Protein AF-A0A0D3D6N0-F1 (afdb_monomer_lite)

Structure (mmCIF, N/CA/C/O backbone):
data_AF-A0A0D3D6N0-F1
#
_entry.id   AF-A0A0D3D6N0-F1
#
loop_
_atom_site.group_PDB
_atom_site.id
_atom_site.type_symbol
_atom_site.label_atom_id
_atom_site.label_alt_id
_atom_site.label_comp_id
_atom_site.label_asym_id
_atom_site.label_entity_id
_atom_site.label_seq_id
_atom_site.pdbx_PDB_ins_code
_atom_site.Cartn_x
_atom_site.Cartn_y
_atom_site.Cartn_z
_atom_site.occupancy
_atom_site.B_iso_or_equiv
_atom_site.auth_seq_id
_atom_site.auth_comp_id
_atom_site.auth_asym_id
_atom_site.auth_atom_id
_atom_site.pdbx_PDB_model_num
ATOM 1 N N . MET A 1 1 ? -21.886 -44.287 -22.406 1.00 48.34 1 MET A N 1
ATOM 2 C CA . MET A 1 1 ? -21.316 -42.945 -22.685 1.00 48.34 1 MET A CA 1
ATOM 3 C C . MET A 1 1 ? -19.976 -42.848 -21.966 1.00 48.34 1 MET A C 1
ATOM 5 O O . MET A 1 1 ? -19.917 -43.275 -20.820 1.00 48.34 1 MET A O 1
ATOM 9 N N . LYS A 1 2 ? -18.895 -42.389 -22.615 1.00 48.69 2 LYS A N 1
ATOM 10 C CA . LYS A 1 2 ? -17.582 -42.243 -21.954 1.00 48.69 2 LYS A CA 1
ATOM 11 C C . LYS A 1 2 ? -17.572 -40.963 -21.118 1.00 48.69 2 LYS A C 1
ATOM 13 O O . LYS A 1 2 ? -17.776 -39.890 -21.675 1.00 48.69 2 LYS A O 1
ATOM 18 N N . ALA A 1 3 ? -17.298 -41.074 -19.821 1.00 57.59 3 ALA A N 1
ATOM 19 C CA . ALA A 1 3 ? -16.985 -39.913 -18.997 1.00 57.59 3 ALA A CA 1
ATOM 20 C C . ALA A 1 3 ? -15.619 -39.355 -19.430 1.00 57.59 3 ALA A C 1
ATOM 22 O O . ALA A 1 3 ? -14.591 -40.008 -19.248 1.00 57.59 3 ALA A O 1
ATOM 23 N N . THR A 1 4 ? -15.604 -38.169 -20.037 1.00 52.53 4 THR A N 1
ATOM 24 C CA . THR A 1 4 ? -14.365 -37.411 -20.251 1.00 52.53 4 THR A CA 1
ATOM 25 C C . THR A 1 4 ? -13.837 -36.947 -18.901 1.00 52.53 4 THR A C 1
ATOM 27 O O . THR A 1 4 ? -14.608 -36.517 -18.043 1.00 52.53 4 THR A O 1
ATOM 30 N N . SER A 1 5 ? -12.536 -37.097 -18.685 1.00 54.31 5 SER A N 1
ATOM 31 C CA . SER A 1 5 ? -11.975 -37.121 -17.341 1.00 54.31 5 SER A CA 1
ATOM 32 C C . SER A 1 5 ? -12.018 -35.769 -16.623 1.00 54.31 5 SER A C 1
ATOM 34 O O . SER A 1 5 ? -11.720 -34.722 -17.195 1.00 54.31 5 SER A O 1
ATOM 36 N N . VAL A 1 6 ? -12.288 -35.805 -15.314 1.00 54.62 6 VAL A N 1
ATOM 37 C CA . VAL A 1 6 ? -12.168 -34.656 -14.390 1.00 54.62 6 VAL A CA 1
ATOM 38 C C . VAL A 1 6 ? -10.682 -34.408 -14.044 1.00 54.62 6 VAL A C 1
ATOM 40 O O . VAL A 1 6 ? -10.296 -34.184 -12.899 1.00 54.62 6 VAL A O 1
ATOM 43 N N . THR A 1 7 ? -9.801 -34.521 -15.041 1.00 50.03 7 THR A N 1
ATOM 44 C CA . THR A 1 7 ? -8.345 -34.507 -14.868 1.00 50.03 7 THR A CA 1
ATOM 45 C C . THR A 1 7 ? -7.795 -33.097 -15.063 1.00 50.03 7 THR A C 1
ATOM 47 O O . THR A 1 7 ? -7.528 -32.655 -16.175 1.00 50.03 7 THR A O 1
ATOM 50 N N . HIS A 1 8 ? -7.559 -32.424 -13.938 1.00 51.66 8 HIS A N 1
ATOM 51 C CA . HIS A 1 8 ? -6.550 -31.371 -13.781 1.00 51.66 8 HIS A CA 1
ATOM 52 C C . HIS A 1 8 ? -6.609 -30.145 -14.716 1.00 51.66 8 HIS A C 1
ATOM 54 O O . HIS A 1 8 ? -5.577 -29.701 -15.216 1.00 51.66 8 HIS A O 1
ATOM 60 N N . SER A 1 9 ? -7.746 -29.448 -14.801 1.00 49.59 9 SER A N 1
ATOM 61 C CA . SER A 1 9 ? -7.754 -28.041 -15.252 1.00 49.59 9 SER A CA 1
ATOM 62 C C . SER A 1 9 ? -7.248 -27.060 -14.171 1.00 49.59 9 SER A C 1
ATOM 64 O O . SER A 1 9 ? -7.756 -25.944 -14.045 1.00 49.59 9 SER A O 1
ATOM 66 N N . ILE A 1 10 ? -6.239 -27.453 -13.378 1.00 50.44 10 ILE A N 1
ATOM 67 C CA . ILE A 1 10 ? -5.559 -26.577 -12.408 1.00 50.44 10 ILE A CA 1
ATOM 68 C C . ILE A 1 10 ? -4.550 -25.711 -13.177 1.00 50.44 10 ILE A C 1
ATOM 70 O O . ILE A 1 10 ? -3.333 -25.872 -13.086 1.00 50.44 10 ILE A O 1
ATOM 74 N N . ASN A 1 11 ? -5.072 -24.808 -14.007 1.00 57.59 11 ASN A N 1
ATOM 75 C CA . ASN A 1 11 ? -4.251 -23.920 -14.820 1.00 57.59 11 ASN A CA 1
ATOM 76 C C . ASN A 1 11 ? -3.354 -23.034 -13.939 1.00 57.59 11 ASN A C 1
ATOM 78 O O . ASN A 1 11 ? -3.773 -22.529 -12.897 1.00 57.59 11 ASN A O 1
ATOM 82 N N . ARG A 1 12 ? -2.123 -22.784 -14.409 1.00 53.16 12 ARG A N 1
ATOM 83 C CA . ARG A 1 12 ? -0.993 -22.120 -13.711 1.00 53.16 12 ARG A CA 1
ATOM 84 C C . ARG A 1 12 ? -1.226 -20.649 -13.283 1.00 53.16 12 ARG A C 1
ATOM 86 O O . ARG A 1 12 ? -0.257 -19.915 -13.098 1.00 53.16 12 ARG A O 1
ATOM 93 N N . LYS A 1 13 ? -2.474 -20.169 -13.200 1.00 53.81 13 LYS A N 1
ATOM 94 C CA . LYS A 1 13 ? -2.834 -18.743 -13.070 1.00 53.81 13 LYS A CA 1
ATOM 95 C C . LYS A 1 13 ? -3.892 -18.375 -12.015 1.00 53.81 13 LYS A C 1
ATOM 97 O O . LYS A 1 13 ? -4.019 -17.182 -11.759 1.00 53.81 13 LYS A O 1
ATOM 102 N N . SER A 1 14 ? -4.627 -19.302 -11.389 1.00 58.44 14 SER A N 1
ATOM 103 C CA . SER A 1 14 ? -5.799 -18.936 -10.558 1.00 58.44 14 SER A CA 1
ATOM 104 C C . SER A 1 14 ? -5.801 -19.495 -9.130 1.00 58.44 14 SER A C 1
ATOM 106 O O . SER A 1 14 ? -6.747 -20.150 -8.711 1.00 58.44 14 SER A O 1
ATOM 108 N N . ASP A 1 15 ? -4.789 -19.121 -8.351 1.00 65.44 15 ASP A N 1
ATOM 109 C CA . ASP A 1 15 ? -4.824 -19.131 -6.876 1.00 65.44 15 ASP A CA 1
ATOM 110 C C . ASP A 1 15 ? -5.050 -17.688 -6.369 1.00 65.44 15 ASP A C 1
ATOM 112 O O . ASP A 1 15 ? -4.214 -17.091 -5.694 1.00 65.44 15 ASP A O 1
ATOM 116 N N . ARG A 1 16 ? -6.116 -17.058 -6.888 1.00 78.75 16 ARG A N 1
ATOM 117 C CA . ARG A 1 16 ? -6.506 -15.646 -6.662 1.00 78.75 16 ARG A CA 1
ATOM 118 C C . ARG A 1 16 ? -8.036 -15.443 -6.663 1.00 78.75 16 ARG A C 1
ATOM 120 O O . ARG A 1 16 ? -8.501 -14.336 -6.906 1.00 78.75 16 ARG A O 1
ATOM 127 N N . GLY A 1 17 ? -8.833 -16.499 -6.460 1.00 80.44 17 GLY A N 1
ATOM 128 C CA . GLY A 1 17 ? -10.299 -16.400 -6.306 1.00 80.44 17 GLY A CA 1
ATOM 129 C C . GLY A 1 17 ? -11.032 -15.618 -7.410 1.00 80.44 17 GLY A C 1
ATOM 130 O O . GLY A 1 17 ? -11.885 -14.794 -7.110 1.00 80.44 17 GLY A O 1
ATOM 131 N N . GLY A 1 18 ? -10.639 -15.780 -8.679 1.00 83.88 18 GLY A N 1
ATOM 132 C CA . GLY A 1 18 ? -11.232 -15.042 -9.808 1.00 83.88 18 GLY A CA 1
ATOM 133 C C . GLY A 1 18 ? -10.810 -13.567 -9.948 1.00 83.88 18 GLY A C 1
ATOM 134 O O . GLY A 1 18 ? -11.144 -12.941 -10.950 1.00 83.88 18 GLY A O 1
ATOM 135 N N . LYS A 1 19 ? -10.007 -13.011 -9.029 1.00 85.12 19 LYS A N 1
ATOM 136 C CA . LYS A 1 19 ? -9.594 -11.58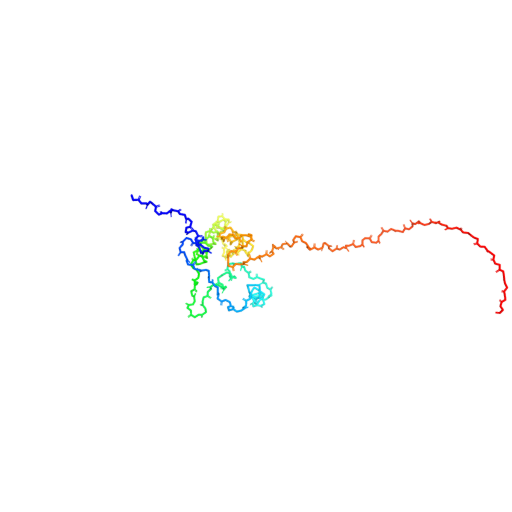7 -8.983 1.00 85.12 19 LYS A CA 1
ATOM 137 C C . LYS A 1 19 ? -8.558 -11.168 -10.049 1.00 85.12 19 LYS A C 1
ATOM 139 O O . LYS A 1 19 ? -7.859 -10.170 -9.888 1.00 85.12 19 LYS A O 1
ATOM 144 N N . GLY A 1 20 ? -8.450 -11.920 -11.145 1.00 86.31 20 GLY A N 1
ATOM 145 C CA . GLY A 1 20 ? -7.575 -11.619 -12.280 1.00 86.31 20 GLY A CA 1
ATOM 146 C C . GLY A 1 20 ? -6.069 -11.752 -12.010 1.00 86.31 20 GLY A C 1
ATOM 147 O O . GLY A 1 20 ? -5.622 -12.270 -10.980 1.00 86.31 20 GLY A O 1
ATOM 148 N N . MET A 1 21 ? -5.279 -11.301 -12.988 1.00 85.94 21 MET A N 1
ATOM 149 C CA . MET A 1 21 ? -3.813 -11.285 -12.923 1.00 85.94 21 MET A CA 1
ATOM 150 C C . MET A 1 21 ? -3.310 -10.201 -11.961 1.00 85.94 21 MET A C 1
ATOM 152 O O . MET A 1 21 ? -3.978 -9.190 -11.764 1.00 85.94 21 MET A O 1
ATOM 156 N N . TYR A 1 22 ? -2.123 -10.413 -11.390 1.00 88.50 22 TYR A N 1
ATOM 157 C CA . TYR A 1 22 ? -1.451 -9.407 -10.568 1.00 88.50 22 TYR A CA 1
ATOM 158 C C . TYR A 1 22 ? -1.037 -8.191 -11.409 1.00 88.50 22 TYR A C 1
ATOM 160 O O . TYR A 1 22 ? -0.503 -8.371 -12.507 1.00 88.50 22 TYR A O 1
ATOM 168 N N . LYS A 1 23 ? -1.251 -6.978 -10.891 1.00 90.75 23 LYS A N 1
ATOM 169 C CA . LYS A 1 23 ? -0.871 -5.707 -11.534 1.00 90.75 23 LYS A CA 1
ATOM 170 C C . LYS A 1 23 ? -0.095 -4.813 -10.564 1.00 90.75 23 LYS A C 1
ATOM 172 O O . LYS A 1 23 ? -0.417 -4.775 -9.385 1.00 90.75 23 LYS A O 1
ATOM 177 N N . HIS A 1 24 ? 0.887 -4.068 -11.066 1.00 90.50 24 HIS A N 1
ATOM 178 C CA . HIS A 1 24 ? 1.636 -3.039 -10.331 1.00 90.50 24 HIS A CA 1
ATOM 179 C C . HIS A 1 24 ? 1.985 -1.897 -11.295 1.00 90.50 24 HIS A C 1
ATOM 181 O O . HIS A 1 24 ? 2.100 -2.145 -12.496 1.00 90.50 24 HIS A O 1
ATOM 187 N N . ASN A 1 25 ? 2.145 -0.672 -10.787 1.00 92.50 25 ASN A N 1
ATOM 188 C CA . ASN A 1 25 ? 2.149 0.550 -11.606 1.00 92.50 25 ASN A CA 1
ATOM 189 C C . ASN A 1 25 ? 3.500 1.302 -11.635 1.00 92.50 25 ASN A C 1
ATOM 191 O O . ASN A 1 25 ? 3.579 2.440 -12.101 1.00 92.50 25 ASN A O 1
ATOM 195 N N . LEU A 1 26 ? 4.580 0.633 -11.213 1.00 89.25 26 LEU A N 1
ATOM 196 C CA . LEU A 1 26 ? 5.947 1.175 -11.110 1.00 89.25 26 LEU A CA 1
ATOM 197 C C . LEU A 1 26 ? 6.724 1.294 -12.437 1.00 89.25 26 LEU A C 1
ATOM 199 O O . LEU A 1 26 ? 7.868 1.745 -12.445 1.00 89.25 26 LEU A O 1
ATOM 203 N N . SER A 1 27 ? 6.149 0.869 -13.565 1.00 87.94 27 SER A N 1
ATOM 204 C CA . SER A 1 27 ? 6.875 0.737 -14.838 1.00 87.94 27 SER A CA 1
ATOM 205 C C . SER A 1 27 ? 8.137 -0.138 -14.682 1.00 87.94 27 SER A C 1
ATOM 207 O O . SER A 1 27 ? 8.000 -1.342 -14.485 1.00 87.94 27 SER A O 1
ATOM 209 N N . ALA A 1 28 ? 9.345 0.434 -14.771 1.00 88.62 28 ALA A N 1
ATOM 210 C CA . ALA A 1 28 ? 10.616 -0.275 -14.574 1.00 88.62 28 ALA A CA 1
ATOM 211 C C . ALA A 1 28 ? 11.231 -0.073 -13.170 1.00 88.62 28 ALA A C 1
ATOM 213 O O . ALA A 1 28 ? 12.249 -0.687 -12.857 1.00 88.62 28 ALA A O 1
ATOM 214 N N . GLN A 1 29 ? 10.642 0.783 -12.325 1.00 90.38 29 GLN A N 1
ATOM 215 C CA . GLN A 1 29 ? 11.123 1.037 -10.966 1.00 90.38 29 GLN A CA 1
ATOM 216 C C . GLN A 1 29 ? 10.832 -0.171 -10.063 1.00 90.38 29 GLN A C 1
ATOM 218 O O . GLN A 1 29 ? 9.792 -0.822 -10.178 1.00 90.38 29 GLN A O 1
ATOM 223 N N . THR A 1 30 ? 11.745 -0.483 -9.142 1.00 89.88 30 THR A N 1
ATOM 224 C CA . THR A 1 30 ? 11.516 -1.544 -8.151 1.00 89.88 30 THR A CA 1
ATOM 225 C C . THR A 1 30 ? 10.800 -0.996 -6.915 1.00 89.88 30 THR A C 1
ATOM 227 O O . THR A 1 30 ? 10.872 0.196 -6.628 1.00 89.88 30 THR A O 1
ATOM 230 N N . ILE A 1 31 ? 10.143 -1.869 -6.143 1.00 89.31 31 ILE A N 1
ATOM 231 C CA . ILE A 1 31 ? 9.509 -1.485 -4.867 1.00 89.31 31 ILE A CA 1
ATOM 232 C C . ILE A 1 31 ? 10.547 -0.917 -3.882 1.00 89.31 31 ILE A C 1
ATOM 234 O O . ILE A 1 31 ? 10.231 0.020 -3.160 1.00 89.31 31 ILE A O 1
ATOM 238 N N . ALA A 1 32 ? 11.782 -1.438 -3.885 1.00 88.50 32 ALA A N 1
ATOM 239 C CA . ALA A 1 32 ? 12.871 -0.914 -3.059 1.00 88.50 32 ALA A CA 1
ATOM 240 C C . ALA A 1 32 ? 13.244 0.513 -3.488 1.00 88.50 32 ALA A C 1
ATOM 242 O O . ALA A 1 32 ? 13.122 1.430 -2.694 1.00 88.50 32 ALA A O 1
ATOM 243 N N . THR A 1 33 ? 13.520 0.721 -4.780 1.00 91.12 33 THR A N 1
ATOM 244 C CA . THR A 1 33 ? 13.842 2.042 -5.355 1.00 91.12 33 THR A CA 1
ATOM 245 C C . THR A 1 33 ? 12.712 3.067 -5.195 1.00 91.12 33 THR A C 1
ATOM 247 O O . THR A 1 33 ? 12.956 4.269 -5.233 1.00 91.12 33 THR A O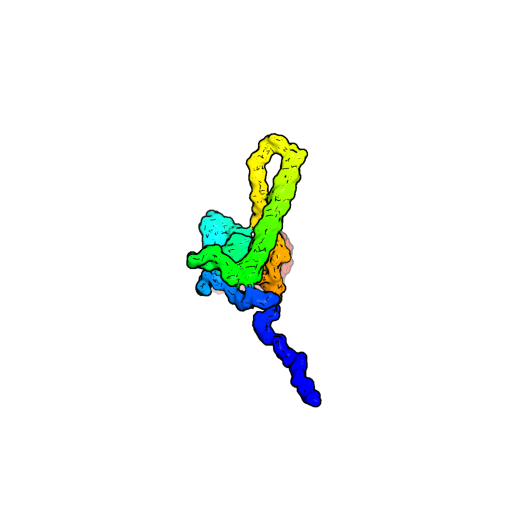 1
ATOM 250 N N . LEU A 1 34 ? 11.455 2.624 -5.079 1.00 92.19 34 LEU A N 1
ATOM 251 C CA . LEU A 1 34 ? 10.359 3.507 -4.683 1.00 92.19 34 LEU A CA 1
ATOM 252 C C . LEU A 1 34 ? 10.405 3.818 -3.182 1.00 92.19 34 LEU A C 1
ATOM 254 O O . LEU A 1 34 ? 10.201 4.969 -2.822 1.00 92.19 34 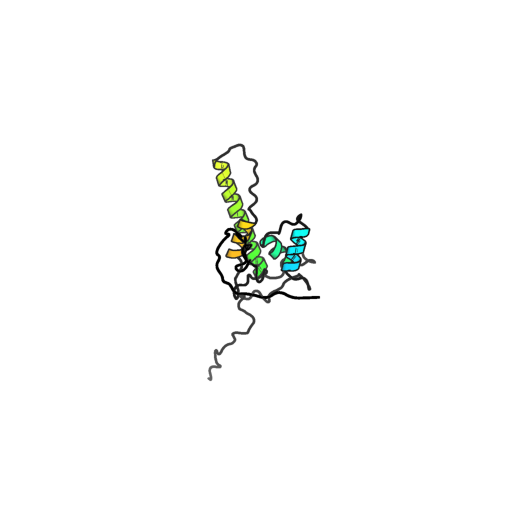LEU A O 1
ATOM 258 N N . GLY A 1 35 ? 10.650 2.822 -2.330 1.00 92.00 35 GLY A N 1
ATOM 259 C CA . GLY A 1 35 ? 10.794 3.006 -0.885 1.00 92.00 35 GLY A CA 1
ATOM 260 C C . GLY A 1 35 ? 11.918 3.976 -0.525 1.00 92.00 35 GLY A C 1
ATOM 261 O O . GLY A 1 35 ? 11.682 4.869 0.277 1.00 92.00 35 GLY A O 1
ATOM 262 N N . ASP A 1 36 ? 13.078 3.853 -1.178 1.00 92.31 36 ASP A N 1
ATOM 263 C CA . ASP A 1 36 ? 14.219 4.762 -1.010 1.00 92.31 36 ASP A CA 1
ATOM 264 C C . ASP A 1 36 ? 13.811 6.205 -1.373 1.00 92.31 36 ASP A C 1
ATOM 266 O O . ASP A 1 36 ? 13.890 7.099 -0.539 1.00 92.31 36 ASP A O 1
ATOM 270 N N . ARG A 1 37 ? 13.221 6.411 -2.563 1.00 94.00 37 ARG A N 1
ATOM 271 C CA . ARG A 1 37 ? 12.711 7.726 -3.001 1.00 94.00 37 ARG A CA 1
ATOM 272 C C . ARG A 1 37 ? 11.655 8.306 -2.050 1.00 94.00 37 ARG A C 1
ATOM 274 O O . ARG A 1 37 ? 11.643 9.506 -1.814 1.00 94.00 37 ARG A O 1
ATOM 281 N N . LEU A 1 38 ? 10.743 7.477 -1.538 1.00 93.44 38 LEU A N 1
ATOM 282 C CA . LEU A 1 38 ? 9.713 7.916 -0.590 1.00 93.44 38 LEU A CA 1
ATOM 283 C C . LEU A 1 38 ? 10.294 8.247 0.793 1.00 93.44 38 LEU A C 1
ATOM 285 O O . LEU A 1 38 ? 9.686 9.033 1.509 1.00 93.44 38 LEU A O 1
ATOM 289 N N . ALA A 1 39 ? 11.439 7.667 1.166 1.00 92.38 39 ALA A N 1
ATOM 290 C CA . ALA A 1 39 ? 12.187 8.077 2.350 1.00 92.38 39 ALA A CA 1
ATOM 291 C C . ALA A 1 39 ? 12.887 9.423 2.106 1.00 92.38 39 ALA A C 1
ATOM 293 O O . ALA A 1 39 ? 12.749 10.322 2.927 1.00 92.38 39 ALA A O 1
ATOM 294 N N . ASP A 1 40 ? 13.550 9.604 0.958 1.00 93.38 40 ASP A N 1
ATOM 295 C CA . ASP A 1 40 ? 14.172 10.882 0.570 1.00 93.38 40 ASP A CA 1
ATOM 296 C C . ASP A 1 40 ? 13.144 12.035 0.514 1.00 93.38 40 ASP A C 1
ATOM 298 O O . ASP A 1 40 ? 13.431 13.153 0.934 1.00 93.38 40 ASP A O 1
ATOM 302 N N . GLU A 1 41 ? 11.923 11.758 0.038 1.00 94.81 41 GLU A N 1
ATOM 303 C CA . GLU A 1 41 ? 10.778 12.689 0.019 1.00 94.81 41 GLU A CA 1
ATOM 304 C C . GLU A 1 41 ? 10.181 12.972 1.414 1.00 94.81 41 GLU A C 1
ATOM 306 O O . GLU A 1 41 ? 9.372 13.887 1.555 1.00 94.81 41 GLU A O 1
ATOM 311 N N . ASN A 1 42 ? 10.578 12.207 2.435 1.00 92.88 42 ASN A N 1
ATOM 312 C CA . ASN A 1 42 ? 10.104 12.268 3.820 1.00 92.88 42 ASN A CA 1
ATOM 313 C C . ASN A 1 42 ? 11.284 12.506 4.789 1.00 92.88 42 ASN A C 1
ATOM 315 O O . ASN A 1 42 ? 11.433 11.812 5.794 1.00 92.88 42 ASN A O 1
ATOM 319 N N . ASP A 1 43 ? 12.169 13.446 4.440 1.00 93.69 43 ASP A N 1
ATOM 320 C CA . ASP A 1 43 ? 13.347 13.866 5.225 1.00 93.69 43 ASP A CA 1
ATOM 321 C C . ASP A 1 43 ? 14.318 12.722 5.612 1.00 93.69 43 ASP A C 1
ATOM 323 O O . ASP A 1 43 ? 15.046 12.794 6.604 1.00 93.69 43 ASP A O 1
ATOM 327 N N . GLY A 1 44 ? 14.348 11.650 4.815 1.00 91.69 44 GLY A N 1
ATOM 328 C CA . GLY A 1 44 ? 15.138 10.437 5.046 1.00 91.69 44 GLY A CA 1
ATOM 329 C C . GLY A 1 44 ? 14.449 9.379 5.920 1.00 91.69 44 GLY A C 1
ATOM 330 O O . GLY A 1 44 ? 14.985 8.278 6.073 1.00 91.69 44 GLY A O 1
ATOM 331 N N . GLU A 1 45 ? 13.266 9.651 6.479 1.00 90.62 45 GLU A N 1
ATOM 332 C CA . GLU A 1 45 ? 12.524 8.680 7.289 1.00 90.62 45 GLU A CA 1
ATOM 333 C C . GLU A 1 45 ? 11.729 7.703 6.402 1.00 90.62 45 GLU A C 1
ATOM 335 O O . GLU A 1 45 ? 10.864 8.126 5.631 1.00 90.62 45 GLU A O 1
ATOM 340 N N . PRO A 1 46 ? 11.933 6.376 6.513 1.00 89.12 46 PRO A N 1
ATOM 341 C CA . PRO A 1 46 ? 11.242 5.420 5.654 1.00 89.12 46 PRO A CA 1
ATOM 342 C C . PRO A 1 46 ? 9.726 5.404 5.886 1.00 89.12 46 PRO A C 1
ATOM 344 O O . PRO A 1 46 ? 9.252 5.289 7.017 1.00 89.12 46 PRO A O 1
ATOM 347 N N . VAL A 1 47 ? 8.950 5.446 4.804 1.00 92.25 47 VAL A N 1
ATOM 348 C CA . VAL A 1 47 ? 7.485 5.324 4.860 1.00 92.25 47 VAL A CA 1
ATOM 349 C C . VAL A 1 47 ? 7.024 3.952 5.370 1.00 92.25 47 VAL A C 1
ATOM 351 O O . VAL A 1 47 ? 7.750 2.955 5.304 1.00 92.25 47 VAL A O 1
ATOM 354 N N . ASP A 1 48 ? 5.790 3.892 5.870 1.00 93.75 48 ASP A N 1
ATOM 355 C CA . ASP A 1 48 ? 5.144 2.632 6.232 1.00 93.75 48 ASP A CA 1
ATOM 356 C C . ASP A 1 48 ? 4.756 1.778 5.004 1.00 93.75 48 ASP A C 1
ATOM 358 O O . ASP A 1 48 ? 4.694 2.226 3.852 1.00 93.75 48 ASP A O 1
ATOM 362 N N . ASP A 1 49 ? 4.495 0.500 5.263 1.00 93.44 49 ASP A N 1
ATOM 363 C CA . ASP A 1 49 ? 4.217 -0.508 4.243 1.00 93.44 49 ASP A CA 1
ATOM 364 C C . ASP A 1 49 ? 2.865 -0.298 3.557 1.00 93.44 49 ASP A C 1
ATOM 366 O O . ASP A 1 49 ? 2.675 -0.738 2.419 1.00 93.44 49 ASP A O 1
ATOM 370 N N . PHE A 1 50 ? 1.931 0.378 4.225 1.00 94.75 50 PHE A N 1
ATOM 371 C CA . PHE A 1 50 ? 0.626 0.704 3.677 1.00 94.75 50 PHE A CA 1
ATOM 372 C C . PHE A 1 50 ? 0.749 1.831 2.644 1.00 94.75 50 PHE A C 1
ATOM 374 O O . PHE A 1 50 ? 0.260 1.670 1.526 1.00 94.75 50 PHE A O 1
ATOM 381 N N . VAL A 1 51 ? 1.476 2.911 2.948 1.00 94.62 51 VAL A N 1
ATOM 382 C CA . VAL A 1 51 ? 1.809 3.991 2.001 1.00 94.62 51 VAL A CA 1
ATOM 383 C C . VAL A 1 51 ? 2.598 3.444 0.814 1.00 94.62 51 VAL A C 1
ATOM 385 O O . VAL A 1 51 ? 2.260 3.741 -0.338 1.00 94.62 51 VAL A O 1
ATOM 388 N N . LEU A 1 52 ? 3.591 2.584 1.064 1.00 94.19 52 LEU A N 1
ATOM 389 C CA . LEU A 1 52 ? 4.362 1.941 0.001 1.00 94.19 52 LEU A CA 1
ATOM 390 C C . LEU A 1 52 ? 3.456 1.076 -0.893 1.00 94.19 52 LEU A C 1
ATOM 392 O O . LEU A 1 52 ? 3.467 1.247 -2.109 1.00 94.19 52 LEU A O 1
ATOM 396 N N . MET A 1 53 ? 2.616 0.205 -0.321 1.00 93.75 53 MET A N 1
ATOM 397 C CA . MET A 1 53 ? 1.703 -0.657 -1.086 1.00 93.75 53 MET A CA 1
ATOM 398 C C . MET A 1 53 ? 0.597 0.125 -1.819 1.00 93.75 53 MET A C 1
ATOM 400 O O . MET A 1 53 ? 0.219 -0.238 -2.933 1.00 93.75 53 MET A O 1
ATOM 404 N N . LYS A 1 54 ? 0.090 1.217 -1.237 1.00 94.81 54 LYS A N 1
ATOM 405 C CA . LYS A 1 54 ? -0.871 2.125 -1.884 1.00 94.81 54 LYS A CA 1
ATOM 406 C C . LYS A 1 54 ? -0.206 2.788 -3.093 1.00 94.81 54 LYS A C 1
ATOM 408 O O . LYS A 1 54 ? -0.722 2.704 -4.204 1.00 94.81 54 LYS A O 1
ATOM 413 N N . THR A 1 55 ? 1.004 3.322 -2.929 1.00 94.12 55 THR A N 1
ATOM 414 C CA . THR A 1 55 ? 1.759 3.986 -4.006 1.00 94.12 55 THR A CA 1
ATOM 415 C C . THR A 1 55 ? 2.165 3.032 -5.137 1.00 94.12 55 THR A C 1
ATOM 417 O O . THR A 1 55 ? 2.050 3.390 -6.307 1.00 94.12 55 THR A O 1
ATOM 420 N N . THR A 1 56 ? 2.594 1.799 -4.834 1.00 93.06 56 THR A N 1
ATOM 421 C CA . THR A 1 56 ? 3.024 0.823 -5.860 1.00 93.06 56 THR A CA 1
ATOM 422 C C . THR A 1 56 ? 1.885 0.327 -6.758 1.00 93.06 56 THR A C 1
ATOM 424 O O . THR A 1 56 ? 2.138 -0.102 -7.894 1.00 93.06 56 THR A O 1
ATOM 427 N N . HIS A 1 57 ? 0.642 0.367 -6.268 1.00 93.88 57 HIS A N 1
ATOM 428 C CA . HIS A 1 57 ? -0.532 -0.186 -6.947 1.00 93.88 57 HIS A CA 1
ATOM 429 C C . HIS A 1 57 ? -1.550 0.850 -7.438 1.00 93.88 57 HIS A C 1
ATOM 431 O O . HIS A 1 57 ? -2.387 0.502 -8.275 1.00 93.88 57 HIS A O 1
ATOM 437 N N . THR A 1 58 ? -1.462 2.109 -7.009 1.00 95.12 58 THR A N 1
ATOM 438 C CA . THR A 1 58 ? -2.265 3.207 -7.563 1.00 95.12 58 THR A CA 1
ATOM 439 C C . THR A 1 58 ? -1.870 3.502 -9.012 1.00 95.12 58 THR A C 1
ATOM 441 O O . THR A 1 58 ? -0.693 3.601 -9.361 1.00 95.12 58 THR A O 1
ATOM 444 N N . ASN A 1 59 ? -2.860 3.612 -9.891 1.00 94.25 59 ASN A N 1
ATOM 445 C CA . ASN A 1 59 ? -2.680 3.989 -11.285 1.00 94.25 59 ASN A CA 1
ATOM 446 C C . ASN A 1 59 ? -2.556 5.514 -11.393 1.00 94.25 59 ASN A C 1
ATOM 448 O O . ASN A 1 59 ? -3.442 6.249 -10.962 1.00 94.25 59 ASN A O 1
ATOM 452 N N . ARG A 1 60 ? -1.472 5.997 -12.009 1.00 90.81 60 ARG A N 1
ATOM 453 C CA . ARG A 1 60 ? -1.170 7.434 -12.132 1.00 90.81 60 ARG A CA 1
ATOM 454 C C . ARG A 1 60 ? -2.162 8.226 -12.995 1.00 90.81 60 ARG A C 1
ATOM 456 O O . ARG A 1 60 ? -2.173 9.446 -12.906 1.00 90.81 60 ARG A O 1
ATOM 463 N N . HIS A 1 61 ? -2.970 7.562 -13.823 1.00 91.81 61 HIS A N 1
ATOM 464 C CA . HIS A 1 61 ? -3.949 8.214 -14.699 1.00 91.81 61 HIS A CA 1
ATOM 465 C C . HIS A 1 61 ? -5.364 8.248 -14.113 1.00 91.81 61 HIS A C 1
ATOM 467 O O . HIS A 1 61 ? -6.126 9.147 -14.451 1.00 91.81 61 HIS A O 1
ATOM 473 N N . THR A 1 62 ? -5.728 7.284 -13.260 1.00 93.62 62 THR A N 1
ATOM 474 C CA . THR A 1 62 ? -7.083 7.186 -12.679 1.00 93.62 62 THR A CA 1
ATOM 475 C C . THR A 1 62 ? -7.135 7.444 -11.175 1.00 93.62 62 THR A C 1
ATOM 477 O O . THR A 1 62 ? -8.218 7.640 -10.640 1.00 93.62 62 THR A O 1
ATOM 480 N N . GLY A 1 63 ? -5.998 7.402 -10.473 1.00 93.44 63 GLY A N 1
ATOM 481 C CA . GLY A 1 63 ? -5.946 7.435 -9.008 1.00 93.44 63 GLY A CA 1
ATOM 482 C C . GLY A 1 63 ? -6.417 6.140 -8.329 1.00 93.44 63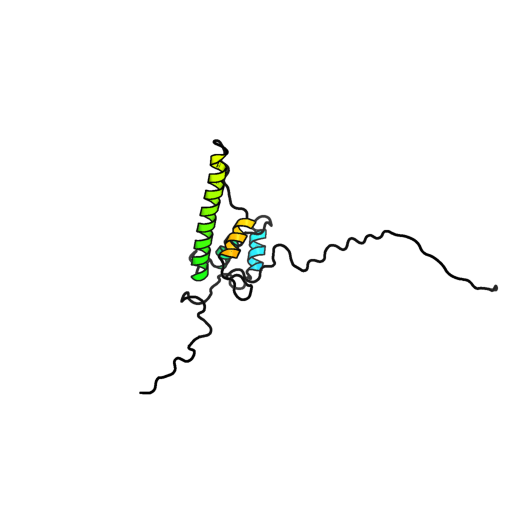 GLY A C 1
ATOM 483 O O . GLY A 1 63 ? -6.385 6.050 -7.105 1.00 93.44 63 GLY A O 1
ATOM 484 N N . GLU A 1 64 ? -6.826 5.116 -9.088 1.00 95.06 64 GLU A N 1
ATOM 485 C CA . GLU A 1 64 ? -7.366 3.866 -8.543 1.00 95.06 64 GLU A CA 1
ATOM 486 C C . GLU A 1 64 ? -6.328 2.743 -8.405 1.00 95.06 64 GLU A C 1
ATOM 488 O O . GLU A 1 64 ? -5.384 2.625 -9.186 1.00 95.06 64 GLU A O 1
ATOM 493 N N . ILE A 1 65 ? -6.571 1.826 -7.465 1.00 95.00 65 ILE A N 1
ATOM 494 C CA . ILE A 1 65 ? -5.797 0.588 -7.298 1.00 95.00 65 ILE A CA 1
ATOM 495 C C . ILE A 1 65 ? -6.267 -0.463 -8.316 1.00 95.00 65 ILE A C 1
ATOM 497 O O . ILE A 1 65 ? -7.349 -1.038 -8.182 1.00 95.00 65 ILE A O 1
ATOM 501 N N . ASP A 1 66 ? -5.452 -0.733 -9.334 1.00 91.38 66 ASP A N 1
ATOM 502 C CA . ASP A 1 66 ? -5.775 -1.631 -10.460 1.00 91.38 66 ASP A CA 1
ATOM 503 C C . ASP A 1 66 ? -5.864 -3.126 -10.083 1.00 91.38 66 ASP A C 1
ATOM 505 O O . ASP A 1 66 ? -6.561 -3.914 -10.733 1.00 91.38 66 ASP A O 1
ATOM 509 N N . ASP A 1 67 ? -5.110 -3.550 -9.065 1.00 93.31 67 ASP A N 1
ATOM 510 C CA . ASP A 1 67 ? -5.082 -4.938 -8.604 1.00 93.31 67 ASP A CA 1
ATOM 511 C C . ASP A 1 67 ? -6.201 -5.179 -7.586 1.00 93.31 67 ASP A C 1
ATOM 513 O O . ASP A 1 67 ? -6.155 -4.678 -6.466 1.00 93.31 67 ASP A O 1
ATOM 517 N N . ARG A 1 68 ? -7.195 -5.993 -7.959 1.00 92.62 68 ARG A N 1
ATOM 518 C CA . ARG A 1 68 ? -8.358 -6.291 -7.107 1.00 92.62 68 ARG A CA 1
ATOM 519 C C . ARG A 1 68 ? -7.993 -6.943 -5.767 1.00 92.62 68 ARG A C 1
ATOM 521 O O . ARG A 1 68 ? -8.667 -6.684 -4.787 1.00 92.62 68 ARG A O 1
ATOM 528 N N . VAL A 1 69 ? -6.937 -7.763 -5.694 1.00 91.81 69 VAL A N 1
ATOM 529 C CA . VAL A 1 69 ? -6.500 -8.343 -4.407 1.00 91.81 69 VAL A CA 1
ATOM 530 C C . VAL A 1 69 ? -5.907 -7.258 -3.519 1.00 91.81 69 VAL A C 1
ATOM 532 O O . VAL A 1 69 ? -6.218 -7.213 -2.335 1.00 91.81 69 VAL A O 1
ATOM 535 N N . VAL A 1 70 ? -5.072 -6.382 -4.081 1.00 93.50 70 VAL A N 1
ATOM 536 C CA . VAL A 1 70 ? -4.449 -5.300 -3.307 1.00 93.50 70 VAL A CA 1
ATOM 537 C C . VAL A 1 70 ? -5.478 -4.242 -2.904 1.00 93.50 70 VAL A C 1
ATOM 539 O O . VAL A 1 70 ? -5.393 -3.732 -1.796 1.00 93.50 70 VAL A O 1
ATOM 542 N N . ARG A 1 71 ? -6.487 -3.970 -3.741 1.00 95.06 71 ARG A N 1
ATOM 543 C CA . ARG A 1 71 ? -7.617 -3.084 -3.416 1.00 95.06 71 ARG A CA 1
ATOM 544 C C . ARG A 1 71 ? -8.356 -3.567 -2.163 1.00 95.06 71 ARG A C 1
ATOM 546 O O . ARG A 1 71 ? -8.505 -2.798 -1.220 1.00 95.06 71 ARG A O 1
ATOM 553 N N . ASP A 1 72 ? -8.737 -4.844 -2.128 1.00 94.62 72 ASP A N 1
ATOM 554 C CA . ASP A 1 72 ? -9.435 -5.437 -0.980 1.00 94.62 72 ASP A CA 1
ATOM 555 C C . ASP A 1 72 ? -8.555 -5.444 0.287 1.00 94.62 72 ASP A C 1
ATOM 557 O O . ASP A 1 72 ? -9.032 -5.162 1.383 1.00 94.62 72 ASP A O 1
ATOM 561 N N . VAL A 1 73 ? -7.258 -5.741 0.141 1.00 94.62 73 VAL A N 1
ATOM 562 C CA . VAL A 1 73 ? -6.300 -5.782 1.261 1.00 94.62 73 VAL A CA 1
ATOM 563 C C . VAL A 1 73 ? -6.007 -4.384 1.815 1.00 94.62 73 VAL A C 1
ATOM 565 O O . VAL A 1 73 ? -5.959 -4.221 3.029 1.00 94.62 73 VAL A O 1
ATOM 568 N N . LEU A 1 74 ? -5.857 -3.367 0.961 1.00 95.62 74 LEU A N 1
ATOM 569 C CA . LEU A 1 74 ? -5.705 -1.978 1.404 1.00 95.62 74 LEU A CA 1
ATOM 570 C C . LEU A 1 74 ? -6.971 -1.486 2.113 1.00 95.62 74 LEU A C 1
ATOM 572 O O . LEU A 1 74 ? -6.843 -0.845 3.147 1.00 95.62 74 LEU A O 1
ATOM 576 N N . SER A 1 75 ? -8.166 -1.845 1.629 1.00 96.56 75 SER A N 1
ATOM 577 C CA . SER A 1 75 ? -9.423 -1.538 2.327 1.00 96.56 75 SER A CA 1
ATOM 578 C C . SER A 1 75 ? -9.475 -2.165 3.724 1.00 96.56 75 SER A C 1
ATOM 580 O O . SER A 1 75 ? -9.860 -1.488 4.669 1.00 96.56 75 SER A O 1
ATOM 582 N N . LEU A 1 76 ? -9.059 -3.430 3.868 1.00 96.62 76 LEU A N 1
ATOM 583 C CA . LEU A 1 76 ? -9.006 -4.112 5.166 1.00 96.62 76 LEU A CA 1
ATOM 584 C C . LEU A 1 76 ? -8.026 -3.433 6.138 1.00 96.62 76 LEU A C 1
ATOM 586 O O . LEU A 1 76 ? -8.342 -3.275 7.313 1.00 96.62 76 LEU A O 1
ATOM 590 N N . ILE A 1 77 ? -6.852 -3.025 5.650 1.00 95.88 77 ILE A N 1
ATOM 591 C CA . ILE A 1 77 ? -5.835 -2.347 6.467 1.00 95.88 77 ILE A CA 1
ATOM 592 C C . ILE A 1 77 ? -6.286 -0.932 6.858 1.00 95.88 77 ILE A C 1
ATOM 594 O O . ILE A 1 77 ? -6.023 -0.513 7.979 1.00 95.88 77 ILE A O 1
ATOM 598 N N . GLU A 1 78 ? -6.969 -0.202 5.970 1.00 95.69 78 GLU A N 1
ATOM 599 C CA . GLU A 1 78 ? -7.517 1.131 6.269 1.00 95.69 78 GLU A CA 1
ATOM 600 C C . GLU A 1 78 ? -8.534 1.040 7.428 1.00 95.69 78 GLU A C 1
ATOM 602 O O . GLU A 1 78 ? -8.368 1.741 8.422 1.00 95.69 78 GLU A O 1
ATOM 607 N N . THR A 1 79 ? -9.479 0.087 7.383 1.00 95.81 79 THR A N 1
ATOM 608 C CA . THR A 1 79 ? -10.426 -0.168 8.489 1.00 95.81 79 THR A CA 1
ATOM 609 C C . THR A 1 79 ? -9.726 -0.608 9.779 1.00 95.81 79 THR A C 1
ATOM 611 O O . THR A 1 79 ? -10.005 -0.063 10.838 1.00 95.81 79 THR A O 1
ATOM 614 N N . GLN A 1 80 ? -8.767 -1.540 9.713 1.00 95.00 80 GLN A N 1
ATOM 615 C CA . GLN A 1 80 ? -8.034 -1.988 10.908 1.00 95.00 80 GLN A CA 1
ATOM 616 C C . GLN A 1 80 ? -7.217 -0.868 11.569 1.00 95.00 80 GLN A C 1
ATOM 618 O O . GLN A 1 80 ? -7.047 -0.877 12.786 1.00 95.00 80 GLN A O 1
ATOM 623 N N . LYS A 1 81 ? -6.708 0.095 10.790 1.00 93.31 81 LYS A N 1
ATOM 624 C CA . LYS A 1 81 ? -6.046 1.286 11.334 1.00 93.31 81 LYS A CA 1
ATOM 625 C C . LYS A 1 81 ? -7.042 2.190 12.066 1.00 93.31 81 LYS A C 1
ATOM 627 O O . LYS A 1 81 ? -6.747 2.612 13.176 1.00 93.31 81 LYS A O 1
ATOM 632 N N . GLU A 1 82 ? -8.207 2.449 11.477 1.00 92.12 82 GLU A N 1
ATOM 633 C CA . GLU A 1 82 ? -9.265 3.275 12.081 1.00 92.12 82 GLU A CA 1
ATOM 634 C C . GLU A 1 82 ? -9.814 2.647 13.379 1.00 92.12 82 GLU A C 1
ATOM 636 O O . GLU A 1 82 ? -9.922 3.323 14.406 1.00 92.12 82 GLU A O 1
ATOM 641 N N . ASP A 1 83 ? -10.059 1.332 13.384 1.00 92.44 83 ASP A N 1
ATOM 642 C CA . ASP A 1 83 ? -10.478 0.570 14.572 1.00 92.44 83 ASP A CA 1
ATOM 643 C C . ASP A 1 83 ? -9.438 0.637 15.713 1.00 92.44 83 ASP A C 1
ATOM 645 O O . ASP A 1 83 ? -9.790 0.663 16.895 1.00 92.44 83 ASP A O 1
ATOM 649 N N . GLU A 1 84 ? -8.138 0.668 15.395 1.00 91.31 84 GLU A N 1
ATOM 650 C CA . GLU A 1 84 ? -7.088 0.798 16.412 1.00 91.31 84 GLU A CA 1
ATOM 651 C C . GLU A 1 84 ? -6.851 2.239 16.872 1.00 91.31 84 GLU A C 1
ATOM 653 O O . GLU A 1 84 ? -6.652 2.457 18.066 1.00 91.31 84 GLU A O 1
ATOM 658 N N . GLU A 1 85 ? -6.912 3.223 15.977 1.00 89.00 85 GLU A N 1
ATOM 659 C CA . GLU A 1 85 ? -6.810 4.647 16.319 1.00 89.00 85 GLU A CA 1
ATOM 660 C C . GLU A 1 85 ? -7.970 5.086 17.227 1.00 89.00 85 GLU A C 1
ATOM 662 O O . GLU A 1 85 ? -7.753 5.722 18.263 1.00 89.00 85 GLU A O 1
ATOM 667 N N . THR A 1 86 ? -9.197 4.655 16.919 1.00 88.31 86 THR A N 1
ATOM 668 C CA . THR A 1 86 ? -10.371 4.900 17.774 1.00 88.31 86 THR A CA 1
ATOM 669 C C . THR A 1 86 ? -10.255 4.197 19.127 1.00 88.31 86 THR A C 1
ATOM 671 O O . THR A 1 86 ? -10.575 4.797 20.155 1.00 88.31 86 THR A O 1
ATOM 674 N N . ARG A 1 87 ? -9.725 2.967 19.175 1.00 87.62 87 ARG A N 1
ATOM 675 C CA . ARG A 1 87 ? -9.449 2.256 20.434 1.00 87.62 87 ARG A CA 1
ATOM 676 C C . ARG A 1 87 ? -8.376 2.949 21.282 1.00 87.62 87 ARG A C 1
ATOM 678 O O . ARG A 1 87 ? -8.531 3.022 22.499 1.00 87.62 87 ARG A O 1
ATOM 685 N N . LEU A 1 88 ? -7.298 3.448 20.675 1.00 84.81 88 LEU A N 1
ATOM 686 C CA . LEU A 1 88 ? -6.264 4.214 21.385 1.00 84.81 88 LEU A CA 1
ATOM 687 C C . LEU A 1 88 ? -6.804 5.558 21.888 1.00 84.81 88 LEU A C 1
ATOM 689 O O . LEU A 1 88 ? -6.514 5.934 23.021 1.00 84.81 88 LEU A O 1
ATOM 693 N N . SER A 1 89 ? -7.642 6.227 21.092 1.00 82.44 89 SER A N 1
ATOM 694 C CA . SER A 1 89 ? -8.343 7.451 21.494 1.00 82.44 89 SER A CA 1
ATOM 695 C C . SER A 1 89 ? -9.253 7.215 22.706 1.00 82.44 89 SER A C 1
ATOM 697 O O . SER A 1 89 ? -9.191 7.974 23.669 1.00 82.44 89 SER A O 1
ATOM 699 N N . GLN A 1 90 ? -10.039 6.130 22.716 1.00 78.06 90 GLN A N 1
ATOM 700 C CA . GLN A 1 90 ? -10.913 5.778 23.848 1.00 78.06 90 GLN A CA 1
ATOM 701 C C . GLN A 1 90 ? -10.127 5.550 25.150 1.00 78.06 90 GLN A C 1
ATOM 703 O O . GLN A 1 90 ? -10.508 6.051 26.207 1.00 78.06 90 GLN A O 1
ATOM 708 N N . LEU A 1 91 ? -8.981 4.863 25.069 1.00 75.94 91 LEU A N 1
ATOM 709 C CA . LEU A 1 91 ? -8.090 4.648 26.217 1.00 75.94 91 LEU A CA 1
ATOM 710 C C . LEU A 1 91 ? -7.472 5.948 26.765 1.00 75.94 91 LEU A C 1
ATOM 712 O O . LEU A 1 91 ? -7.022 5.963 27.909 1.00 75.94 91 LEU A O 1
ATOM 716 N N . GLN A 1 92 ? -7.436 7.025 25.975 1.00 68.69 92 GLN A N 1
ATOM 717 C CA . GLN A 1 92 ? -7.009 8.351 26.430 1.00 68.69 92 GLN A CA 1
ATOM 718 C C . GLN A 1 92 ? -8.169 9.182 26.989 1.00 68.69 92 GLN A C 1
ATOM 720 O O . GLN A 1 92 ? -7.978 9.875 27.987 1.00 68.69 92 GLN A O 1
ATOM 725 N N . THR A 1 93 ? -9.374 9.093 26.412 1.00 60.38 93 THR A N 1
ATOM 726 C CA . THR A 1 93 ? -10.543 9.842 26.911 1.00 60.38 93 THR A CA 1
ATOM 727 C C . THR A 1 93 ? -10.983 9.416 28.310 1.00 60.38 93 THR A C 1
ATOM 729 O O . THR A 1 93 ? -11.470 10.254 29.062 1.00 60.38 93 THR A O 1
ATOM 732 N N . ASP A 1 94 ? -10.758 8.154 28.692 1.00 55.12 94 ASP A N 1
ATOM 733 C CA . ASP A 1 94 ? -11.008 7.672 30.060 1.00 55.12 94 ASP A CA 1
ATOM 734 C C . ASP A 1 94 ? -9.991 8.211 31.091 1.00 55.12 94 ASP A C 1
ATOM 736 O O .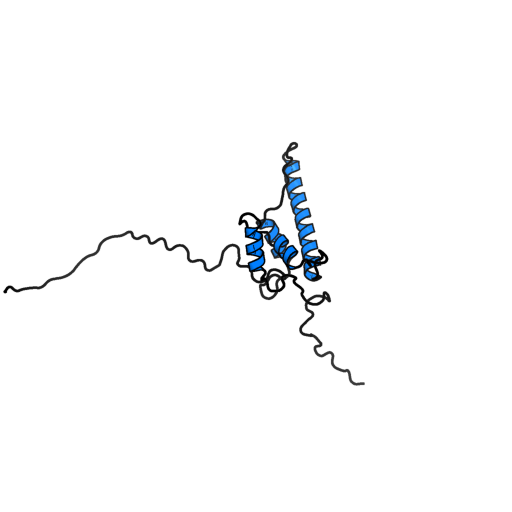 ASP A 1 94 ? -10.223 8.103 32.297 1.00 55.12 94 ASP A O 1
ATOM 740 N N . LEU A 1 95 ? -8.862 8.781 30.643 1.00 60.94 95 LEU A N 1
ATOM 741 C CA . LEU A 1 95 ? -7.793 9.288 31.510 1.00 60.94 95 LEU A CA 1
ATOM 742 C C . LEU A 1 95 ? -7.724 10.817 31.605 1.00 60.94 95 LEU A C 1
ATOM 744 O O . LEU A 1 95 ? -7.192 11.307 32.601 1.00 60.94 95 LEU A O 1
ATOM 748 N N . ASP A 1 96 ? -8.216 11.576 30.618 1.00 53.09 96 ASP A N 1
ATOM 749 C CA . ASP A 1 96 ? -8.076 13.037 30.646 1.00 53.09 96 ASP A CA 1
ATOM 750 C C . ASP A 1 96 ? -9.151 13.806 29.853 1.00 53.09 96 ASP A C 1
ATOM 752 O O . ASP A 1 96 ? -9.276 13.682 28.634 1.00 53.09 96 ASP A O 1
ATOM 756 N N . ALA A 1 97 ? -9.874 14.700 30.536 1.00 58.97 97 ALA A N 1
ATOM 757 C CA . ALA A 1 97 ? -10.902 15.561 29.940 1.00 58.97 97 ALA A CA 1
ATOM 758 C C . ALA A 1 97 ? -10.331 16.757 29.138 1.00 58.97 97 ALA A C 1
ATOM 760 O O . ALA A 1 97 ? -11.095 17.616 28.697 1.00 58.97 97 ALA A O 1
ATOM 761 N N . THR A 1 98 ? -9.003 16.831 28.962 1.00 57.22 98 THR A N 1
ATOM 762 C CA . THR A 1 98 ? -8.307 17.978 28.335 1.00 57.22 98 THR A CA 1
ATOM 763 C C . THR A 1 98 ? -7.303 17.574 27.238 1.00 57.22 98 THR A C 1
ATOM 765 O O . THR A 1 98 ? -6.532 18.409 26.770 1.00 57.22 98 THR A O 1
ATOM 768 N N . SER A 1 99 ? -7.287 16.315 26.780 1.00 48.28 99 SER A N 1
ATOM 769 C CA . SER A 1 99 ? -6.305 15.856 25.779 1.00 48.28 99 SER A CA 1
ATOM 770 C C . SER A 1 99 ? -6.796 15.956 24.328 1.00 48.28 99 SER A C 1
ATOM 772 O O . SER A 1 99 ? -7.373 15.025 23.777 1.00 48.28 99 SER A O 1
ATOM 774 N N . THR A 1 100 ? -6.457 17.057 23.651 1.00 50.66 100 THR A N 1
ATOM 775 C CA . THR A 1 100 ? -6.536 17.220 22.180 1.00 50.66 100 THR A CA 1
ATOM 776 C C . THR A 1 100 ? -5.356 16.556 21.442 1.00 50.66 100 THR A C 1
ATOM 778 O O . THR A 1 100 ? -4.832 17.081 20.458 1.00 50.66 100 THR A O 1
ATOM 781 N N . ALA A 1 101 ? -4.909 15.389 21.913 1.00 45.12 101 ALA A N 1
ATOM 782 C CA . ALA A 1 101 ? -3.790 14.648 21.335 1.00 45.12 101 ALA A CA 1
ATOM 783 C C . ALA A 1 101 ? -4.277 13.678 20.242 1.00 45.12 101 ALA A C 1
ATOM 785 O O . ALA A 1 101 ? -4.851 12.635 20.537 1.00 45.12 101 ALA A O 1
ATOM 786 N N . SER A 1 102 ? -4.033 14.002 18.968 1.00 50.44 102 SER A N 1
ATOM 787 C CA . SER A 1 102 ? -4.347 13.091 17.853 1.00 50.44 102 SER A CA 1
ATOM 788 C C . SER A 1 102 ? -3.447 11.844 17.869 1.00 50.44 102 SER A C 1
ATOM 790 O O . SER A 1 102 ? -2.228 11.939 17.699 1.00 50.44 102 SER A O 1
ATOM 792 N N . THR A 1 103 ? -4.031 10.658 18.068 1.00 57.69 103 THR A N 1
ATOM 793 C CA . THR A 1 103 ? -3.301 9.380 18.162 1.00 57.69 103 THR A CA 1
ATOM 794 C C . THR A 1 103 ? -3.049 8.732 16.803 1.00 57.69 103 THR A C 1
ATOM 796 O O . THR A 1 103 ? -3.460 7.607 16.531 1.00 57.69 103 THR A O 1
ATOM 799 N N . ASN A 1 104 ? -2.255 9.413 15.975 1.00 75.94 104 ASN A N 1
ATOM 800 C CA . ASN A 1 104 ? -1.701 8.814 14.762 1.00 75.94 104 ASN A CA 1
ATOM 801 C C . ASN A 1 104 ? -0.944 7.514 15.110 1.00 75.94 104 ASN A C 1
ATOM 803 O O . ASN A 1 104 ? -0.011 7.525 15.921 1.00 75.94 104 ASN A O 1
ATOM 807 N N . LEU A 1 105 ? -1.328 6.391 14.492 1.00 88.06 105 LEU A N 1
ATOM 808 C CA . LEU A 1 105 ? -0.671 5.097 14.709 1.00 88.06 105 LEU A CA 1
ATOM 809 C C . LEU A 1 105 ? 0.814 5.140 14.323 1.00 88.06 105 LEU A C 1
ATOM 811 O O . LEU A 1 105 ? 1.202 5.722 13.311 1.00 88.06 105 LEU A O 1
ATOM 815 N N . SER A 1 106 ? 1.659 4.452 15.095 1.00 89.75 106 SER A N 1
ATOM 816 C CA . SER A 1 106 ? 3.089 4.377 14.784 1.00 89.75 106 SER A CA 1
ATOM 817 C C . SER A 1 106 ? 3.355 3.573 13.503 1.00 89.75 106 SER A C 1
ATOM 819 O O . SER A 1 106 ? 2.689 2.571 13.232 1.00 89.75 106 SER A O 1
ATOM 821 N N . ARG A 1 107 ? 4.406 3.945 12.754 1.00 90.56 107 ARG A N 1
ATOM 822 C CA . ARG A 1 107 ? 4.896 3.199 11.573 1.00 90.56 107 ARG A CA 1
ATOM 823 C C . ARG A 1 107 ? 5.057 1.701 11.846 1.00 90.56 107 ARG A C 1
ATOM 825 O O . ARG A 1 107 ? 4.710 0.877 11.008 1.00 90.56 107 ARG A O 1
ATOM 832 N N . ILE A 1 108 ? 5.578 1.345 13.024 1.00 90.50 108 ILE A N 1
ATOM 833 C CA . ILE A 1 108 ? 5.766 -0.056 13.428 1.00 90.50 108 ILE A CA 1
ATOM 834 C C . ILE A 1 108 ? 4.409 -0.758 13.519 1.00 90.50 108 ILE A C 1
ATOM 836 O O . ILE A 1 108 ? 4.248 -1.832 12.944 1.00 90.50 108 ILE A O 1
ATOM 840 N N . ARG A 1 109 ? 3.416 -0.128 14.161 1.00 93.19 109 ARG A N 1
ATOM 841 C CA . ARG A 1 109 ? 2.083 -0.713 14.311 1.00 93.19 109 ARG A CA 1
ATOM 842 C C . ARG A 1 109 ? 1.358 -0.866 12.975 1.00 93.19 109 ARG A C 1
ATOM 844 O O . ARG A 1 109 ? 0.793 -1.922 12.709 1.00 93.19 109 ARG A O 1
ATOM 851 N N . ILE A 1 110 ? 1.448 0.135 12.099 1.00 93.00 110 ILE A N 1
ATOM 852 C CA . ILE A 1 110 ? 0.911 0.050 10.732 1.00 93.00 110 ILE A CA 1
ATOM 853 C C . ILE A 1 110 ? 1.550 -1.128 9.981 1.00 93.00 110 ILE A C 1
ATOM 855 O O . ILE A 1 110 ? 0.842 -1.915 9.355 1.00 93.00 110 ILE A O 1
ATOM 859 N N . ASN A 1 111 ? 2.866 -1.319 10.099 1.00 93.62 111 ASN A N 1
ATOM 860 C CA . ASN A 1 111 ? 3.557 -2.436 9.455 1.00 93.62 111 ASN A CA 1
ATOM 861 C C . ASN A 1 111 ? 3.124 -3.807 10.011 1.00 93.62 111 ASN A C 1
ATOM 863 O O . ASN A 1 111 ? 2.998 -4.749 9.233 1.00 93.62 111 ASN A O 1
ATOM 867 N N . GLU A 1 112 ? 2.827 -3.936 11.310 1.00 93.94 112 GLU A N 1
ATOM 868 C CA . GLU A 1 112 ? 2.256 -5.164 11.898 1.00 93.94 112 GLU A CA 1
ATOM 869 C C . GLU A 1 112 ? 0.859 -5.493 11.334 1.00 93.94 112 GLU A C 1
ATOM 871 O O . GLU A 1 112 ? 0.571 -6.649 10.997 1.00 93.94 112 GLU A O 1
ATOM 876 N N . ILE A 1 113 ? 0.003 -4.477 11.176 1.00 94.38 113 ILE A N 1
ATOM 877 C CA . ILE A 1 113 ? -1.325 -4.606 10.552 1.00 94.38 113 ILE A CA 1
ATOM 878 C C . ILE A 1 113 ? -1.169 -5.062 9.088 1.00 94.38 113 ILE A C 1
ATOM 880 O O . ILE A 1 113 ? -1.799 -6.027 8.652 1.00 94.38 113 ILE A O 1
ATOM 884 N N . VAL A 1 114 ? -0.253 -4.450 8.331 1.00 94.00 114 VAL A N 1
ATOM 885 C CA . VAL A 1 114 ? 0.044 -4.855 6.945 1.00 94.00 114 VAL A CA 1
ATOM 886 C C . VAL A 1 114 ? 0.597 -6.288 6.881 1.00 94.00 114 VAL A C 1
ATOM 888 O O . VAL A 1 114 ? 0.160 -7.084 6.051 1.00 94.00 114 VAL A O 1
ATOM 891 N N . GLU A 1 115 ? 1.521 -6.664 7.768 1.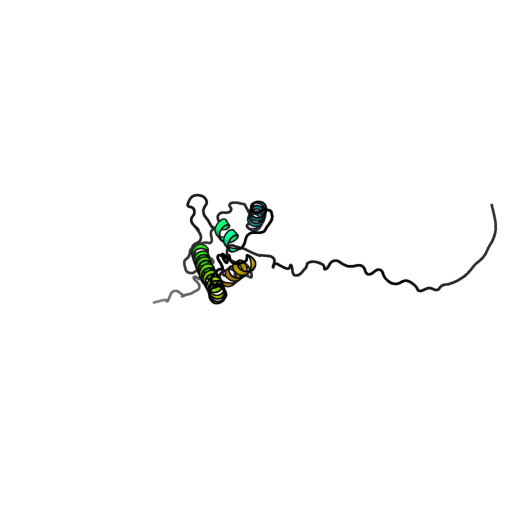00 92.94 115 GLU A N 1
ATOM 892 C CA . GLU A 1 115 ? 2.131 -7.999 7.799 1.00 92.94 115 GLU A CA 1
ATOM 893 C C . GLU A 1 115 ? 1.159 -9.134 8.155 1.00 92.94 115 GLU A C 1
ATOM 895 O O . GLU A 1 115 ? 1.414 -10.290 7.786 1.00 92.94 115 GLU A O 1
ATOM 900 N N . SER A 1 116 ? 0.082 -8.829 8.878 1.00 93.12 116 SER A N 1
ATOM 901 C CA . SER A 1 116 ? -0.966 -9.786 9.243 1.00 93.12 116 SER A CA 1
ATOM 902 C C . SER A 1 116 ? -2.077 -9.874 8.189 1.00 93.12 116 SER A C 1
ATOM 904 O O . SER A 1 116 ? -2.545 -10.979 7.909 1.00 93.12 116 SER A O 1
ATOM 906 N N . SER A 1 117 ? -2.428 -8.761 7.537 1.00 93.12 117 SER A N 1
ATOM 907 C CA . SER A 1 117 ? -3.498 -8.708 6.526 1.00 93.12 117 SER A CA 1
ATOM 908 C C . SER A 1 117 ? -3.053 -9.001 5.083 1.00 93.12 117 SER A C 1
ATOM 910 O O . SER A 1 117 ? -3.864 -9.448 4.268 1.00 93.12 117 SER A O 1
ATOM 912 N N . VAL A 1 118 ? -1.776 -8.809 4.725 1.00 91.19 118 VAL A N 1
ATOM 913 C CA . VAL A 1 118 ? -1.275 -9.092 3.366 1.00 91.19 118 VAL A CA 1
ATOM 914 C C . VAL A 1 118 ? -0.985 -10.591 3.159 1.00 91.19 118 VAL A C 1
ATOM 916 O O . VAL A 1 118 ? -0.149 -11.168 3.863 1.00 91.19 118 VAL A O 1
ATOM 919 N N . PRO A 1 119 ? -1.556 -11.239 2.119 1.00 88.12 119 PRO A N 1
ATOM 920 C CA . PRO A 1 119 ? -1.263 -12.635 1.803 1.00 88.12 119 PRO A CA 1
ATOM 921 C C . PRO A 1 119 ? 0.228 -12.902 1.534 1.00 88.12 119 PRO A C 1
ATOM 923 O O . PRO A 1 119 ? 0.881 -12.209 0.747 1.00 88.12 119 PRO A O 1
ATOM 926 N N . LYS A 1 120 ? 0.759 -13.973 2.137 1.00 88.38 120 LYS A N 1
ATOM 927 C CA . LYS A 1 120 ? 2.164 -14.399 2.014 1.00 88.38 120 LYS A CA 1
ATOM 928 C C . LYS A 1 120 ? 2.299 -15.559 1.013 1.00 88.38 120 LYS A C 1
ATOM 930 O O . LYS A 1 120 ? 1.726 -16.626 1.206 1.00 88.38 120 LYS A O 1
ATOM 935 N N . LYS A 1 121 ? 3.104 -15.394 -0.047 1.00 82.25 121 LYS A N 1
ATOM 936 C CA . LYS A 1 121 ? 3.385 -16.430 -1.067 1.00 82.25 121 LYS A CA 1
ATOM 937 C C . LYS A 1 121 ? 4.881 -16.730 -1.151 1.00 82.25 121 LYS A C 1
ATOM 939 O O . LYS A 1 121 ? 5.671 -15.873 -1.534 1.00 82.25 121 LYS A O 1
ATOM 944 N N . LYS A 1 122 ? 5.288 -17.958 -0.795 1.00 83.56 122 LYS A N 1
ATOM 945 C CA . LYS A 1 122 ? 6.707 -18.385 -0.695 1.00 83.56 122 LYS A CA 1
ATOM 946 C C . LYS A 1 122 ? 7.571 -17.433 0.162 1.00 83.56 122 LYS A C 1
ATOM 948 O O . LYS A 1 122 ? 8.679 -17.068 -0.231 1.00 83.56 122 LYS A O 1
ATOM 953 N N . GLY A 1 123 ? 7.039 -16.992 1.306 1.00 83.44 123 GLY A N 1
ATOM 954 C CA . GLY A 1 123 ? 7.717 -16.047 2.205 1.00 83.44 123 GLY A CA 1
ATOM 955 C C . GLY A 1 123 ? 7.881 -14.631 1.635 1.00 83.44 123 GLY A C 1
ATOM 956 O O . GLY A 1 123 ? 8.781 -13.910 2.055 1.00 83.44 123 GLY A O 1
ATOM 957 N N . ARG A 1 124 ? 7.062 -14.247 0.648 1.00 85.25 124 ARG A N 1
ATOM 958 C CA . ARG A 1 124 ? 6.969 -12.883 0.114 1.00 85.25 124 ARG A CA 1
ATOM 959 C C . ARG A 1 124 ? 5.578 -12.324 0.371 1.00 85.25 124 ARG A C 1
ATOM 961 O O . ARG A 1 124 ? 4.599 -13.029 0.128 1.00 85.25 124 ARG A O 1
ATOM 968 N N . LEU A 1 125 ? 5.501 -11.077 0.811 1.00 88.06 125 LEU A N 1
ATOM 969 C CA . LEU A 1 125 ? 4.250 -10.327 0.903 1.00 88.06 125 LEU A CA 1
ATOM 970 C C . LEU A 1 125 ? 3.792 -9.962 -0.518 1.00 88.06 125 LEU A C 1
ATOM 972 O O . LEU A 1 125 ? 4.600 -9.508 -1.336 1.00 88.06 125 LEU A O 1
ATOM 976 N N . VAL A 1 126 ? 2.517 -10.185 -0.846 1.00 87.12 126 VAL A N 1
ATOM 977 C CA . VAL A 1 126 ? 1.933 -9.679 -2.102 1.00 87.12 126 VAL A CA 1
ATOM 978 C C . VAL A 1 126 ? 2.029 -8.146 -2.110 1.00 87.12 126 VAL A C 1
ATOM 980 O O . VAL A 1 126 ? 1.819 -7.513 -1.088 1.00 87.12 126 VAL A O 1
ATOM 983 N N . GLY A 1 127 ? 2.422 -7.550 -3.238 1.00 85.00 127 GLY A N 1
ATOM 984 C CA . GLY A 1 127 ? 2.609 -6.096 -3.371 1.00 85.00 127 GLY A CA 1
ATOM 985 C C . GLY A 1 127 ? 3.908 -5.518 -2.791 1.00 85.00 127 GLY A C 1
ATOM 986 O O . GLY A 1 127 ? 4.361 -4.479 -3.262 1.00 85.00 127 GLY A O 1
ATOM 987 N N . LEU A 1 128 ? 4.557 -6.210 -1.844 1.00 87.06 128 LEU A N 1
ATOM 988 C CA . LEU A 1 128 ? 5.750 -5.715 -1.128 1.00 87.06 128 LEU A CA 1
ATOM 989 C C . LEU A 1 128 ? 7.018 -6.572 -1.328 1.00 87.06 128 LEU A C 1
ATOM 991 O O . LEU A 1 128 ? 8.134 -6.121 -1.081 1.00 87.06 128 LEU A O 1
ATOM 995 N N . GLY A 1 129 ? 6.890 -7.807 -1.824 1.00 82.69 129 GLY A N 1
ATOM 996 C CA . GLY A 1 129 ? 8.029 -8.643 -2.213 1.00 82.69 129 GLY A CA 1
ATOM 997 C C . GLY A 1 129 ? 8.750 -9.317 -1.037 1.00 82.69 129 GLY A C 1
ATOM 998 O O . GLY A 1 129 ? 8.118 -9.888 -0.149 1.00 82.69 129 GLY A O 1
ATOM 999 N N . ARG A 1 130 ? 10.091 -9.348 -1.079 1.00 70.81 130 ARG A N 1
ATOM 1000 C CA . ARG A 1 130 ? 10.927 -9.773 0.058 1.00 70.81 130 ARG A CA 1
ATOM 1001 C C . ARG A 1 130 ? 11.352 -8.516 0.807 1.00 70.81 130 ARG A C 1
ATOM 1003 O O . ARG A 1 130 ? 12.173 -7.776 0.276 1.00 70.81 130 ARG A O 1
ATOM 1010 N N . ARG A 1 131 ? 10.867 -8.318 2.029 1.00 65.56 131 ARG A N 1
ATOM 1011 C CA . ARG A 1 131 ? 11.456 -7.329 2.935 1.00 65.56 131 ARG A CA 1
ATOM 1012 C C . ARG A 1 131 ? 12.565 -7.997 3.741 1.00 65.56 131 ARG A C 1
ATOM 1014 O O . ARG A 1 131 ? 12.422 -9.150 4.156 1.00 65.56 131 ARG A O 1
ATOM 1021 N N . ALA A 1 132 ? 13.672 -7.290 3.945 1.00 47.03 132 ALA A N 1
ATOM 1022 C CA . ALA A 1 132 ? 14.503 -7.576 5.102 1.00 47.03 132 ALA A CA 1
ATOM 1023 C C . ALA A 1 132 ? 13.662 -7.243 6.343 1.00 47.03 132 ALA A C 1
ATOM 1025 O O . ALA A 1 132 ? 12.939 -6.247 6.344 1.00 47.03 132 ALA A O 1
ATOM 1026 N N . ARG A 1 133 ? 13.727 -8.080 7.382 1.00 46.62 133 ARG A N 1
ATOM 1027 C CA . ARG A 1 133 ? 13.203 -7.684 8.695 1.00 46.62 133 ARG A CA 1
ATOM 1028 C C . ARG A 1 133 ? 13.971 -6.444 9.161 1.00 46.62 133 ARG A C 1
ATOM 1030 O O . ARG A 1 133 ? 15.125 -6.270 8.771 1.00 46.62 133 ARG A O 1
ATOM 1037 N N . SER A 1 134 ? 13.365 -5.651 10.043 1.00 45.78 134 SER A N 1
ATOM 1038 C CA . SER A 1 134 ? 13.999 -4.499 10.714 1.00 45.78 134 SER A CA 1
ATOM 1039 C C . SER A 1 134 ? 15.339 -4.830 11.390 1.00 45.78 134 SER A C 1
ATOM 1041 O O . SER A 1 134 ? 16.132 -3.933 11.649 1.00 45.78 134 SER A O 1
ATOM 1043 N N . VAL A 1 135 ? 15.625 -6.118 11.611 1.00 43.25 135 VAL A N 1
ATOM 1044 C CA . VAL A 1 135 ? 16.965 -6.641 11.885 1.00 43.25 135 VAL A CA 1
ATOM 1045 C C . VAL A 1 135 ? 17.354 -7.668 10.805 1.00 43.25 135 VAL A C 1
ATOM 1047 O O . VAL A 1 135 ? 16.653 -8.679 10.643 1.00 43.25 135 VAL A O 1
ATOM 1050 N N . PRO A 1 136 ? 18.471 -7.485 10.072 1.00 38.53 136 PRO A N 1
ATOM 1051 C CA . PRO A 1 136 ? 19.002 -8.520 9.192 1.00 38.53 136 PRO A CA 1
ATOM 1052 C C . PRO A 1 136 ? 19.548 -9.692 10.034 1.00 38.53 136 PRO A C 1
ATOM 1054 O O . PRO A 1 136 ? 20.341 -9.455 10.943 1.00 38.53 136 PRO A O 1
ATOM 1057 N N . PRO A 1 137 ? 19.247 -10.968 9.715 1.00 47.00 137 PRO A N 1
ATOM 1058 C CA . PRO A 1 137 ? 19.771 -12.131 10.457 1.00 47.00 137 PRO A CA 1
ATOM 1059 C C . PRO A 1 137 ? 21.294 -12.351 10.366 1.00 47.00 137 PRO A C 1
ATOM 1061 O O . PRO A 1 137 ? 21.773 -13.417 10.735 1.00 47.00 137 PRO A O 1
ATOM 1064 N N . SER A 1 138 ? 22.031 -11.410 9.770 1.00 49.53 138 SER A N 1
ATOM 1065 C CA . SER A 1 138 ? 23.390 -11.600 9.259 1.00 49.53 138 SER A CA 1
ATOM 1066 C C . SER A 1 138 ? 24.248 -10.327 9.301 1.00 49.53 138 SER A C 1
ATOM 1068 O O . SER A 1 138 ? 25.302 -10.303 8.668 1.00 49.53 138 SER A O 1
ATOM 1070 N N . ALA A 1 139 ? 23.830 -9.262 10.000 1.00 46.81 139 ALA A N 1
ATOM 1071 C CA . ALA A 1 139 ? 24.755 -8.160 10.271 1.00 46.81 139 ALA A CA 1
ATOM 1072 C C . ALA A 1 139 ? 25.869 -8.676 11.199 1.00 46.81 139 ALA A C 1
ATOM 1074 O O . ALA A 1 139 ? 25.548 -9.169 12.287 1.00 46.81 139 ALA A O 1
ATOM 1075 N N . PRO A 1 140 ? 27.156 -8.581 10.812 1.00 48.12 140 PRO A N 1
ATOM 1076 C CA . PRO A 1 140 ? 28.243 -8.851 11.736 1.00 48.12 140 PRO A CA 1
ATOM 1077 C C . PRO A 1 140 ? 28.104 -7.898 12.922 1.00 48.12 140 PRO A C 1
ATOM 1079 O O . PRO A 1 140 ? 28.026 -6.683 12.734 1.00 48.12 140 PRO A O 1
ATOM 1082 N N . GLN A 1 141 ? 28.060 -8.440 14.139 1.00 50.03 141 GLN A N 1
ATOM 1083 C CA . GLN A 1 141 ? 28.247 -7.613 15.329 1.00 50.03 141 GLN A CA 1
ATOM 1084 C C . GLN A 1 141 ? 29.602 -6.904 15.181 1.00 50.03 141 GLN A C 1
ATOM 1086 O O . GLN A 1 141 ? 30.559 -7.565 14.759 1.00 50.03 141 GLN A O 1
ATOM 1091 N N . PRO A 1 142 ? 29.714 -5.595 15.477 1.00 44.00 142 PRO A N 1
ATOM 1092 C CA . PRO A 1 142 ? 30.988 -4.902 15.365 1.00 44.00 142 PRO A CA 1
ATOM 1093 C C . PRO A 1 142 ? 32.000 -5.623 16.252 1.00 44.00 142 PRO A C 1
ATOM 1095 O O . PRO A 1 142 ? 31.791 -5.764 17.458 1.00 44.00 142 PRO A O 1
ATOM 1098 N N . TYR A 1 143 ? 33.070 -6.133 15.641 1.00 45.56 143 TYR A N 1
ATOM 1099 C CA . TYR A 1 143 ? 34.099 -6.874 16.356 1.00 45.56 143 TYR A CA 1
ATOM 1100 C C . TYR A 1 143 ? 34.883 -5.886 17.219 1.00 45.56 143 TYR A C 1
ATOM 1102 O O . TYR A 1 143 ? 35.846 -5.264 16.771 1.00 45.56 143 TYR A O 1
ATOM 1110 N N . VAL A 1 144 ? 34.429 -5.699 18.459 1.00 46.22 144 VAL A N 1
ATOM 1111 C CA . VAL A 1 144 ? 35.156 -4.928 19.463 1.00 46.22 144 VAL A CA 1
ATOM 1112 C C . VAL A 1 144 ? 36.382 -5.752 19.840 1.00 46.22 144 VAL A C 1
ATOM 1114 O O . VAL A 1 144 ? 36.323 -6.592 20.739 1.00 46.22 144 VAL A O 1
ATOM 1117 N N . SER A 1 145 ? 37.490 -5.532 19.127 1.00 42.22 145 SER A N 1
ATOM 1118 C CA . SER A 1 145 ? 38.796 -6.099 19.461 1.00 42.22 145 SER A CA 1
ATOM 1119 C C . SER A 1 145 ? 39.203 -5.642 20.857 1.00 42.22 145 SER A C 1
ATOM 1121 O O . SER A 1 145 ? 39.816 -4.589 21.037 1.00 42.22 145 SER A O 1
ATOM 1123 N N . ARG A 1 146 ? 38.865 -6.452 21.865 1.00 42.44 146 ARG A N 1
ATOM 1124 C CA . ARG A 1 146 ? 39.419 -6.353 23.213 1.00 42.44 146 ARG A CA 1
ATOM 1125 C C . ARG A 1 146 ? 40.882 -6.786 23.153 1.00 42.44 146 ARG A C 1
ATOM 1127 O O . ARG A 1 146 ? 41.228 -7.898 23.540 1.00 42.44 146 ARG A O 1
ATOM 1134 N N . ASN A 1 147 ? 41.738 -5.885 22.688 1.00 46.75 147 ASN A N 1
ATOM 1135 C CA . ASN A 1 147 ? 43.182 -6.026 22.795 1.00 46.75 147 ASN A CA 1
ATOM 1136 C C . ASN A 1 147 ? 43.597 -5.673 24.230 1.00 46.75 147 ASN A C 1
ATOM 1138 O O . ASN A 1 147 ? 44.138 -4.606 24.497 1.00 46.75 147 ASN A O 1
ATOM 1142 N N . VAL A 1 148 ? 43.282 -6.578 25.157 1.00 47.47 148 VAL A N 1
ATOM 1143 C CA . VAL A 1 148 ? 43.805 -6.596 26.525 1.00 47.47 148 VAL A CA 1
ATOM 1144 C C . VAL A 1 148 ? 44.293 -8.011 26.795 1.00 47.47 148 VAL A C 1
ATOM 1146 O O . VAL A 1 148 ? 43.486 -8.907 27.038 1.00 47.47 148 VAL A O 1
ATOM 1149 N N . SER A 1 149 ? 45.605 -8.198 26.673 1.00 41.31 149 SER A N 1
ATOM 1150 C CA . SER A 1 149 ? 46.470 -8.705 27.746 1.00 41.31 149 SER A CA 1
ATOM 1151 C C . SER A 1 149 ? 47.877 -8.948 27.204 1.00 41.31 149 SER A C 1
ATOM 1153 O O . SER A 1 149 ? 48.056 -9.530 26.137 1.00 41.31 149 SER A O 1
ATOM 1155 N N . GLU A 1 150 ? 48.862 -8.483 27.959 1.00 53.44 150 GLU A N 1
ATOM 1156 C CA . GLU A 1 150 ? 50.286 -8.696 27.713 1.00 53.44 150 GLU A CA 1
ATOM 1157 C C . GLU A 1 150 ? 50.744 -10.102 28.160 1.00 53.44 150 GLU A C 1
ATOM 1159 O O . GLU A 1 150 ? 50.013 -10.826 28.834 1.00 53.44 150 GLU A O 1
ATOM 1164 N N . ASP A 1 151 ? 52.009 -10.401 27.843 1.00 45.84 151 ASP A N 1
ATOM 1165 C CA . ASP A 1 151 ? 52.897 -11.388 28.484 1.00 45.84 151 ASP A CA 1
ATOM 1166 C C . ASP A 1 151 ? 52.681 -12.904 28.248 1.00 45.84 151 ASP A C 1
ATOM 1168 O O . ASP A 1 151 ? 51.730 -13.524 28.729 1.00 45.84 151 ASP A O 1
ATOM 1172 N N . ARG A 1 152 ? 53.675 -13.510 27.566 1.00 42.53 152 ARG A N 1
ATOM 1173 C CA . ARG A 1 152 ? 54.561 -14.630 28.008 1.00 42.53 152 ARG A CA 1
ATOM 1174 C C . ARG A 1 152 ? 55.307 -15.179 26.772 1.00 42.53 152 ARG A C 1
ATOM 1176 O O . ARG A 1 152 ? 54.641 -15.644 25.858 1.00 42.53 152 ARG A O 1
ATOM 1183 N N . SER A 1 153 ? 56.627 -15.078 26.553 1.00 50.28 153 SER A N 1
ATOM 1184 C CA . SER A 1 153 ? 57.857 -15.228 27.371 1.00 50.28 153 SER A CA 1
ATOM 1185 C C . SER A 1 153 ? 58.564 -16.588 27.140 1.00 50.28 153 SER A C 1
ATOM 1187 O O . SER A 1 153 ? 57.901 -17.621 27.123 1.00 50.28 153 SER A O 1
ATOM 1189 N N . ILE A 1 154 ? 59.914 -16.558 27.039 1.00 46.16 154 ILE A N 1
ATOM 1190 C CA . ILE A 1 154 ? 60.899 -17.678 26.908 1.00 46.16 154 ILE A CA 1
ATOM 1191 C C . ILE A 1 154 ? 60.883 -18.412 25.533 1.00 46.16 154 ILE A C 1
ATOM 1193 O O . ILE A 1 154 ? 59.815 -18.774 25.060 1.00 46.16 154 ILE A O 1
ATOM 1197 N N . GLY A 1 155 ? 61.975 -18.714 24.798 1.00 43.53 155 GLY A N 1
ATOM 1198 C CA . GLY A 1 155 ? 63.452 -18.576 24.922 1.00 43.53 155 GLY A CA 1
ATOM 1199 C C . GLY A 1 155 ? 64.132 -19.017 23.581 1.00 43.53 155 GLY A C 1
ATOM 1200 O O . GLY A 1 155 ? 63.433 -19.070 22.576 1.00 43.53 155 GLY A O 1
ATOM 1201 N N . ASN A 1 156 ? 65.417 -19.404 23.425 1.00 42.72 156 ASN A N 1
ATOM 1202 C CA . ASN A 1 156 ? 66.586 -19.427 24.328 1.00 42.72 156 ASN A CA 1
ATOM 1203 C C . ASN A 1 156 ? 67.947 -19.729 23.590 1.00 42.72 156 ASN A C 1
ATOM 1205 O O . ASN A 1 156 ? 68.133 -20.847 23.126 1.00 42.72 156 ASN A O 1
ATOM 1209 N N . ILE A 1 157 ? 68.929 -18.802 23.662 1.00 48.97 157 ILE A N 1
ATOM 1210 C CA . ILE A 1 157 ? 70.417 -18.997 23.758 1.00 48.97 157 ILE A CA 1
ATOM 1211 C C . ILE A 1 157 ? 71.252 -19.593 22.571 1.00 48.97 157 ILE A C 1
ATOM 1213 O O . ILE A 1 157 ? 70.912 -20.625 22.004 1.00 48.97 157 ILE A O 1
ATOM 1217 N N . ARG A 1 158 ? 72.478 -19.028 22.414 1.00 43.16 158 ARG A N 1
ATOM 1218 C CA . ARG A 1 158 ? 73.733 -19.481 21.727 1.00 43.16 158 ARG A CA 1
ATOM 1219 C C . ARG A 1 158 ? 73.943 -18.958 20.294 1.00 43.16 158 ARG A C 1
ATOM 1221 O O . ARG A 1 158 ? 73.058 -19.118 19.468 1.00 43.16 158 ARG A O 1
ATOM 1228 N N . GLY A 1 159 ? 75.096 -18.388 19.925 1.00 46.09 159 GLY A N 1
ATOM 1229 C CA . GLY A 1 159 ? 76.319 -18.012 20.668 1.00 46.09 159 GLY A CA 1
ATOM 1230 C C . GLY A 1 159 ? 77.457 -17.697 19.675 1.00 46.09 159 GLY A C 1
ATOM 1231 O O . GLY A 1 159 ? 77.392 -18.251 18.587 1.00 46.09 159 GLY A O 1
ATOM 1232 N N . ASP A 1 160 ? 78.426 -16.851 20.065 1.00 49.06 160 ASP A N 1
ATOM 1233 C CA . ASP A 1 160 ? 79.776 -16.614 19.480 1.00 49.06 160 ASP A CA 1
ATOM 1234 C C . ASP A 1 160 ? 79.857 -16.318 17.945 1.00 49.06 160 ASP A C 1
ATOM 1236 O O . ASP A 1 160 ? 79.165 -16.901 17.125 1.00 49.06 160 ASP A O 1
ATOM 1240 N N . THR A 1 161 ? 80.694 -15.433 17.393 1.00 52.62 161 THR A N 1
ATOM 1241 C CA . THR A 1 161 ? 82.080 -15.051 17.725 1.00 52.62 161 THR A CA 1
ATOM 1242 C C . THR A 1 161 ? 82.419 -13.701 17.045 1.00 52.62 161 THR A C 1
ATOM 1244 O O . THR A 1 161 ? 81.617 -13.178 16.272 1.00 52.62 161 THR A O 1
ATOM 1247 N N . ASP A 1 162 ? 83.599 -13.151 17.333 1.00 51.81 162 ASP A N 1
ATOM 1248 C CA . ASP A 1 162 ? 84.147 -11.879 16.834 1.00 51.81 162 ASP A CA 1
ATOM 1249 C C . ASP A 1 162 ? 84.522 -11.820 15.327 1.00 51.81 162 ASP A C 1
ATOM 1251 O O . ASP A 1 162 ? 84.433 -12.801 14.594 1.00 51.81 162 ASP A O 1
ATOM 1255 N N . GLU A 1 163 ? 85.062 -10.646 14.956 1.00 49.84 163 GLU A N 1
ATOM 1256 C CA . GLU A 1 163 ? 85.969 -10.318 13.831 1.00 49.84 163 GLU A CA 1
ATOM 1257 C C . GLU A 1 163 ? 85.422 -9.660 12.543 1.00 49.84 163 GLU A C 1
ATOM 1259 O O . GLU A 1 163 ? 84.745 -10.283 11.738 1.00 49.84 163 GLU A O 1
ATOM 1264 N N . GLN A 1 164 ? 85.896 -8.412 12.351 1.00 47.41 164 GLN A N 1
ATOM 1265 C CA . GLN A 1 164 ? 86.405 -7.750 11.125 1.00 47.41 164 GLN A CA 1
ATOM 1266 C C . GLN A 1 164 ? 85.495 -7.679 9.865 1.00 47.41 164 GLN A C 1
ATOM 1268 O O . GLN A 1 164 ? 84.801 -8.617 9.498 1.00 47.41 164 GLN A O 1
ATOM 1273 N N . SER A 1 165 ? 85.463 -6.575 9.105 1.00 52.41 165 SER A N 1
ATOM 1274 C CA . SER A 1 165 ? 86.456 -5.499 8.910 1.00 52.41 165 SER A CA 1
ATOM 1275 C C . SER A 1 165 ? 85.812 -4.131 8.640 1.00 52.41 165 SER A C 1
ATOM 1277 O O . SER A 1 165 ? 84.588 -4.082 8.398 1.00 52.41 165 SER A O 1
#

pLDDT: mean 75.38, std 20.14, range [38.53, 96.62]

Radius of gyration: 29.98 Å; chains: 1; bounding box: 108×61×54 Å

Organism: NCBI:txid109376

Foldseek 3Di:
DDDDDPPDPVDPAPPPPPQDHDDWAQVPADLVNVQQVVCVVVVNHGAAPLVSLLNGQQHPVPRDRPRPLSNVLSVQLVVVQVVVQVVVVVVVVVPDPPDPDRPRDDSVVSNVSQVVSFDADPNAGRSRGDDQPPDHPDDPDPPPPPPDDDDDDDDDDDDDDDDDD

Secondary structure (DSSP, 8-state):
-----------TT-SSTT--S-----TT--HHHHHHHHHHTTTTPPPPHHHHHHHHHB-TTT-SB--HHHHHHHHHHHHHHHHHHHHHHHHHHTT-TT-----PPPHHHHHHHHHHHSPEETTEETTTB-PPPSS-TTPPPP-----------------------

InterPro domains:
  IPR004252 Probable transposase, Ptta/En/Spm, plant [PF03004] (5-133)

Sequence (165 aa):
MKATSVTHSINRKSDRGGKGMYKHNLSAQTIATLGDRLADENDGEPVDDFVLMKTTHTNRHTGEIDDRVVRDVLSLIETQKEDEETRLSQLQTDLDATSTASTNLSRIRINEIVESSVPKKKGRLVGLGRRARSVPPSAPQPYVSRNVSEDRSIGNIRGDTDEQS